Protein AF-A0A3S0F551-F1 (afdb_monomer_lite)

Sequence (92 aa):
MKDPKAQEREDQRLEGKASKDSDKVPTYQELLDDALEQTFPASDPISPSAAMHAEEQAESARQGETDWKLKPGGTAPAGSDAASGSGTNAGR

Radius of gyration: 27.18 Å; chains: 1; bounding box: 60×42×58 Å

Foldseek 3Di:
DDDPVVVVLVVCQDVQVDPDNVSHDDDPVRVVVVVVVVPCPPPPPCPPVCVVVVVPDPDDPPPPDDPDPADVVRDDPPDDPDPPPPDDDDDD

pLDDT: mean 70.02, std 15.59, range [38.34, 89.81]

Secondary structure (DSSP, 8-state):
---HHHHHHHHHHHTT--SSGGGSPPPHHHHHHHHHHHHS-TT----HHHHHTTTS----TTTT-----PPTTPPPPS--------------

Structure (mmCIF, N/CA/C/O backbone):
data_AF-A0A3S0F551-F1
#
_entry.id   AF-A0A3S0F551-F1
#
loop_
_atom_site.group_PDB
_atom_site.id
_atom_site.type_symbol
_atom_site.label_atom_id
_atom_site.label_alt_id
_atom_site.label_comp_id
_atom_site.label_asym_id
_atom_site.label_entity_id
_atom_site.label_seq_id
_atom_site.pdbx_PDB_ins_code
_atom_site.Cartn_x
_atom_site.Cartn_y
_atom_site.Cartn_z
_atom_site.occupancy
_atom_site.B_iso_or_equiv
_atom_site.auth_seq_id
_atom_site.auth_comp_id
_atom_site.auth_asym_id
_atom_site.auth_atom_id
_atom_site.pdbx_PDB_model_num
ATOM 1 N N . MET A 1 1 ? -23.675 11.414 23.374 1.00 72.38 1 MET A N 1
ATOM 2 C CA . MET A 1 1 ? -22.890 10.442 24.168 1.00 72.38 1 MET A CA 1
ATOM 3 C C . MET A 1 1 ? -22.519 9.310 23.228 1.00 72.38 1 MET A C 1
ATOM 5 O O . MET A 1 1 ? -23.393 8.899 22.478 1.00 72.38 1 MET A O 1
ATOM 9 N N . LYS A 1 2 ? -21.248 8.897 23.161 1.00 72.94 2 LYS A N 1
ATOM 10 C CA . LYS A 1 2 ? -20.853 7.736 22.346 1.00 72.94 2 LYS A CA 1
ATOM 11 C C . LYS A 1 2 ? -21.328 6.463 23.041 1.00 72.94 2 LYS A C 1
ATOM 13 O O . LYS A 1 2 ? -21.281 6.394 24.266 1.00 72.94 2 LYS A O 1
ATOM 18 N N . ASP A 1 3 ? -21.794 5.494 22.262 1.00 89.12 3 ASP A N 1
ATOM 19 C CA . ASP A 1 3 ? -22.245 4.218 22.806 1.00 89.12 3 ASP A CA 1
ATOM 20 C C . ASP A 1 3 ? -21.060 3.461 23.425 1.00 89.12 3 ASP A C 1
ATOM 22 O O . ASP A 1 3 ? -20.034 3.296 22.758 1.00 89.12 3 ASP A O 1
ATOM 26 N N . PRO A 1 4 ? -21.183 2.941 24.658 1.00 88.50 4 PRO A N 1
ATOM 27 C CA . PRO A 1 4 ? -20.071 2.284 25.347 1.00 88.50 4 PRO A CA 1
ATOM 28 C C . PRO A 1 4 ? -19.569 1.046 24.588 1.00 88.50 4 PRO A C 1
ATOM 30 O O . PRO A 1 4 ? -18.370 0.829 24.465 1.00 88.50 4 PRO A O 1
ATOM 33 N N . LYS A 1 5 ? -20.477 0.292 23.956 1.00 87.19 5 LYS A N 1
ATOM 34 C CA . LYS A 1 5 ? -20.122 -0.846 23.087 1.00 87.19 5 LYS A CA 1
ATOM 35 C C . LYS A 1 5 ? -19.411 -0.436 21.798 1.00 87.19 5 LYS A C 1
ATOM 37 O O . LYS A 1 5 ? -18.742 -1.251 21.168 1.00 87.19 5 LYS A O 1
ATOM 42 N N . ALA A 1 6 ? -19.618 0.793 21.328 1.00 87.69 6 ALA A N 1
ATOM 43 C CA . ALA A 1 6 ? -18.888 1.298 20.174 1.00 87.69 6 ALA A CA 1
ATOM 44 C C . ALA A 1 6 ? -17.454 1.671 20.565 1.00 87.69 6 ALA A C 1
ATOM 46 O O . ALA A 1 6 ? -16.547 1.382 19.796 1.00 87.69 6 ALA A O 1
ATOM 47 N N . GLN A 1 7 ? -17.255 2.229 21.764 1.00 88.12 7 GLN A N 1
ATOM 48 C CA . GLN A 1 7 ? -15.918 2.514 22.293 1.00 88.12 7 GLN A CA 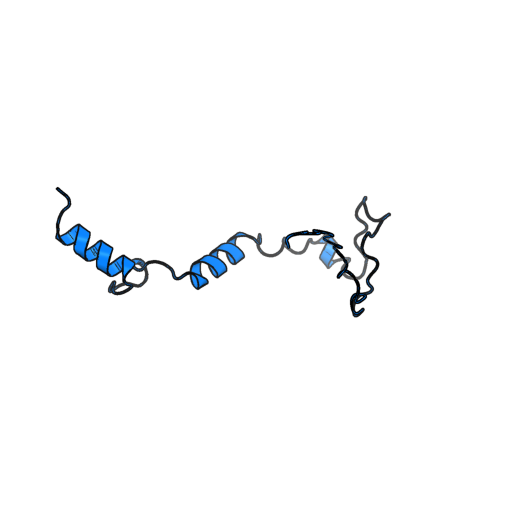1
ATOM 49 C C . GLN A 1 7 ? -15.119 1.231 22.524 1.00 88.12 7 GLN A C 1
ATOM 51 O O . GLN A 1 7 ? -14.016 1.114 22.017 1.00 88.12 7 GLN A O 1
ATOM 56 N N . GLU A 1 8 ? -15.714 0.225 23.164 1.00 88.25 8 GLU A N 1
ATOM 57 C CA . GLU A 1 8 ? -15.019 -1.036 23.445 1.00 88.25 8 GLU A CA 1
ATOM 58 C C . GLU A 1 8 ? -14.547 -1.760 22.169 1.00 88.25 8 GLU A C 1
ATOM 60 O O . GLU A 1 8 ? -13.448 -2.308 22.125 1.00 88.25 8 GLU A O 1
ATOM 65 N N . ARG A 1 9 ? -15.349 -1.729 21.096 1.00 86.62 9 ARG A N 1
ATOM 66 C CA . ARG A 1 9 ? -14.945 -2.286 19.792 1.00 86.62 9 ARG A CA 1
ATOM 67 C C . ARG A 1 9 ? -13.797 -1.508 19.154 1.00 86.62 9 ARG A C 1
ATOM 69 O O . ARG A 1 9 ? -12.935 -2.114 18.527 1.00 86.62 9 ARG A O 1
ATOM 76 N N . GLU A 1 10 ? -13.800 -0.188 19.301 1.00 85.75 10 GLU A N 1
ATOM 77 C CA . GLU A 1 10 ? -12.740 0.674 18.780 1.00 85.75 10 GLU A CA 1
ATOM 78 C C . GLU A 1 10 ? -11.419 0.441 19.520 1.00 85.75 10 GLU A C 1
ATOM 80 O O . GLU A 1 10 ? -10.378 0.290 18.884 1.00 85.75 10 GLU A O 1
ATOM 85 N N . ASP A 1 11 ? -11.469 0.310 20.845 1.00 89.12 11 ASP A N 1
ATOM 86 C CA . ASP A 1 11 ? -10.296 0.004 21.663 1.00 89.12 11 ASP A CA 1
ATOM 87 C C . ASP A 1 11 ? -9.724 -1.374 21.294 1.00 89.12 11 ASP A C 1
ATOM 89 O O . ASP A 1 11 ? -8.526 -1.512 21.057 1.00 89.12 11 ASP A O 1
ATOM 93 N N . GLN A 1 12 ? -10.580 -2.388 21.123 1.00 89.19 12 GLN A N 1
ATOM 94 C CA . GLN A 1 12 ? -10.148 -3.717 20.670 1.00 89.19 12 GLN A CA 1
ATOM 95 C C . GLN A 1 12 ? -9.504 -3.696 19.278 1.00 89.19 12 GLN A C 1
ATOM 97 O O . GLN A 1 12 ? -8.565 -4.456 19.028 1.00 89.19 12 GLN A O 1
ATOM 102 N N . ARG A 1 13 ? -9.987 -2.839 18.374 1.00 88.69 13 ARG A N 1
ATOM 103 C CA . ARG A 1 13 ? -9.399 -2.643 17.046 1.00 88.69 13 ARG A CA 1
ATOM 104 C C . ARG A 1 13 ? -8.015 -2.005 17.141 1.00 88.69 13 ARG A C 1
ATOM 106 O O . ARG A 1 13 ? -7.082 -2.518 16.526 1.00 88.69 13 ARG A O 1
ATOM 113 N N . LEU A 1 14 ? -7.877 -0.933 17.925 1.00 87.62 14 LEU A N 1
ATOM 114 C CA . LEU A 1 14 ? -6.607 -0.232 18.148 1.00 87.62 14 LEU A CA 1
ATOM 115 C C . LEU A 1 14 ? -5.570 -1.117 18.859 1.00 87.62 14 LEU A C 1
ATOM 117 O O . LEU A 1 14 ? -4.391 -1.065 18.527 1.00 87.62 14 LEU A O 1
ATOM 121 N N . GLU A 1 15 ? -6.005 -1.963 19.795 1.00 88.75 15 GLU A N 1
ATOM 122 C CA . GLU A 1 15 ? -5.153 -2.927 20.502 1.00 88.75 15 GLU A CA 1
ATOM 123 C C . GLU A 1 15 ? -4.840 -4.195 19.683 1.00 88.75 15 GLU A C 1
ATOM 125 O O . GLU A 1 15 ? -4.124 -5.075 20.164 1.00 88.75 15 GLU A O 1
ATOM 130 N N . GLY A 1 16 ? -5.397 -4.342 18.474 1.00 83.88 16 GLY A N 1
ATOM 131 C CA . GLY A 1 16 ? -5.209 -5.526 17.624 1.00 83.88 16 GLY A CA 1
ATOM 132 C C . GLY A 1 16 ? -5.898 -6.801 18.137 1.00 83.88 16 GLY A C 1
ATOM 133 O O . GLY A 1 16 ? -5.663 -7.889 17.611 1.00 83.88 16 GLY A O 1
ATOM 134 N N . LYS A 1 17 ? -6.771 -6.685 19.145 1.00 88.12 17 LYS A N 1
ATOM 135 C CA . LYS A 1 17 ? -7.521 -7.795 19.764 1.00 88.12 17 LYS A CA 1
ATOM 136 C C . LYS A 1 17 ? -8.841 -8.108 19.060 1.00 88.12 17 LYS A C 1
ATOM 138 O O . LYS A 1 17 ? -9.588 -8.970 19.523 1.00 88.12 17 LYS A O 1
ATOM 143 N N . ALA A 1 18 ? -9.154 -7.418 17.965 1.00 85.94 18 ALA A N 1
ATOM 144 C CA . ALA A 1 18 ? -10.360 -7.689 17.201 1.00 85.94 18 ALA A CA 1
ATOM 145 C C . ALA A 1 18 ? -10.387 -9.149 16.711 1.00 85.94 18 ALA A C 1
ATOM 147 O O . ALA A 1 18 ? -9.383 -9.706 16.268 1.00 85.94 18 ALA A O 1
ATOM 148 N N . SER A 1 19 ? -11.563 -9.776 16.793 1.00 85.12 19 SER A N 1
ATOM 149 C CA . SER A 1 19 ? -11.742 -11.196 16.459 1.00 85.12 19 SER A CA 1
ATOM 150 C C . SER A 1 19 ? -11.575 -11.504 14.968 1.00 85.12 19 SER A C 1
ATOM 152 O O . SER A 1 19 ? -11.410 -12.669 14.615 1.00 85.12 19 SER A O 1
ATOM 154 N N . LYS A 1 20 ? -11.680 -10.496 14.099 1.00 87.31 20 LYS A N 1
ATOM 155 C CA . LYS A 1 20 ? -11.532 -10.621 12.648 1.00 87.31 20 LYS A CA 1
ATOM 156 C C . LYS A 1 20 ? -10.359 -9.770 12.203 1.00 87.31 20 LYS A C 1
ATOM 158 O O . LYS A 1 20 ? -10.221 -8.644 12.672 1.00 87.31 20 LYS A O 1
ATOM 163 N N . ASP A 1 21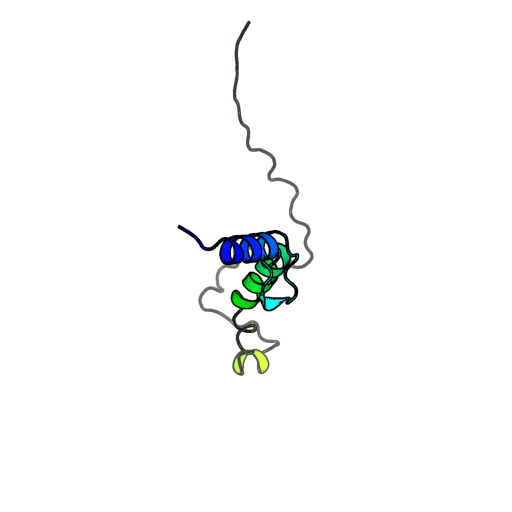 ? -9.566 -10.277 11.269 1.00 81.62 21 ASP A N 1
ATOM 164 C CA . ASP A 1 21 ? -8.393 -9.554 10.771 1.00 81.62 21 ASP A CA 1
ATOM 165 C C . ASP A 1 21 ? -8.774 -8.262 10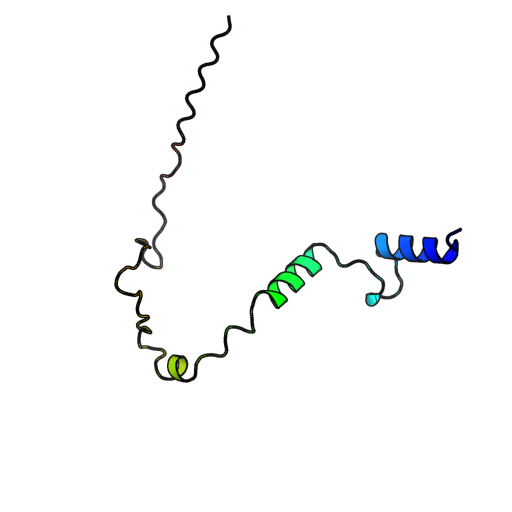.034 1.00 81.62 21 ASP A C 1
ATOM 167 O O . ASP A 1 21 ? -8.103 -7.251 10.201 1.00 81.62 21 ASP A O 1
ATOM 171 N N . SER A 1 22 ? -9.923 -8.239 9.343 1.00 82.44 22 SER A N 1
ATOM 172 C CA . SER A 1 22 ? -10.477 -7.032 8.700 1.00 82.44 22 SER A CA 1
ATOM 173 C C . SER A 1 22 ? -10.786 -5.888 9.667 1.00 82.44 22 SER A C 1
ATOM 175 O O . SER A 1 22 ? -10.908 -4.740 9.250 1.00 82.44 22 SER A O 1
ATOM 177 N N . ASP A 1 23 ? -10.973 -6.213 10.946 1.00 85.81 23 ASP A N 1
ATOM 178 C CA . ASP A 1 23 ? -11.382 -5.271 11.981 1.00 85.81 23 ASP A CA 1
ATOM 179 C C . ASP A 1 23 ? -10.181 -4.815 12.823 1.00 85.81 23 ASP A C 1
ATOM 181 O O . ASP A 1 23 ? -10.376 -4.124 13.819 1.00 85.81 23 ASP A O 1
ATOM 185 N N . LYS A 1 24 ? -8.952 -5.214 12.468 1.00 87.50 24 LYS A N 1
ATOM 186 C CA . LYS A 1 24 ? -7.708 -4.791 13.127 1.00 87.50 24 LYS A CA 1
ATOM 187 C C . LYS A 1 24 ? -7.124 -3.564 12.432 1.00 87.50 24 LYS A C 1
ATOM 189 O O . LYS A 1 24 ? -7.393 -3.299 11.264 1.00 87.50 24 LYS A O 1
ATOM 194 N N . VAL A 1 25 ? -6.326 -2.790 13.164 1.00 89.19 25 VAL A N 1
ATOM 195 C CA . VAL A 1 25 ? -5.503 -1.740 12.549 1.00 89.19 25 VAL A CA 1
ATOM 196 C C . VAL A 1 25 ? -4.314 -2.398 11.847 1.00 89.19 25 VAL A C 1
ATOM 198 O O . VAL A 1 25 ? -3.633 -3.193 12.500 1.00 89.19 25 VAL A O 1
ATOM 201 N N . PRO A 1 26 ? -4.040 -2.060 10.573 1.00 87.50 26 PRO A N 1
ATOM 202 C CA . PRO A 1 26 ? -2.844 -2.521 9.887 1.00 87.50 26 PRO A CA 1
ATOM 203 C C . PRO A 1 26 ? -1.580 -2.120 10.639 1.00 87.50 26 PRO A C 1
ATOM 205 O O . PRO A 1 26 ? -1.462 -1.015 11.181 1.00 87.50 26 PRO A O 1
ATOM 208 N N . THR A 1 27 ? -0.620 -3.027 10.670 1.00 89.31 27 THR A N 1
ATOM 209 C CA . THR A 1 27 ? 0.701 -2.766 11.222 1.00 89.31 27 THR A CA 1
ATOM 210 C C . THR A 1 27 ? 1.461 -1.776 10.346 1.00 89.31 27 THR A C 1
ATOM 212 O O . THR A 1 27 ? 1.169 -1.583 9.168 1.00 89.31 27 THR A O 1
ATOM 215 N N . TYR A 1 28 ? 2.493 -1.157 10.920 1.00 88.62 28 TYR A N 1
ATOM 216 C CA . TYR A 1 28 ? 3.380 -0.283 10.158 1.00 88.62 28 TYR A CA 1
ATOM 217 C C . TYR A 1 28 ? 3.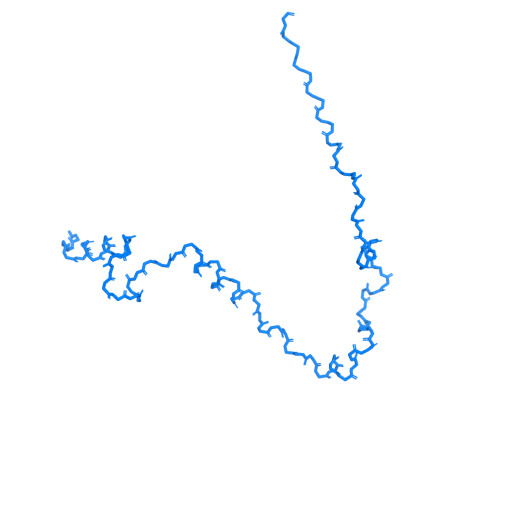976 -0.994 8.933 1.00 88.62 28 TYR A C 1
ATOM 219 O O . TYR A 1 28 ? 4.022 -0.401 7.862 1.00 88.62 28 TYR A O 1
ATOM 227 N N . GLN A 1 29 ? 4.372 -2.264 9.075 1.00 89.38 29 GLN A N 1
ATOM 228 C CA . GLN A 1 29 ? 4.950 -3.041 7.978 1.00 89.38 29 GLN A CA 1
ATOM 229 C C . GLN A 1 29 ? 3.943 -3.278 6.846 1.00 89.38 29 GLN A C 1
ATOM 231 O O . GLN A 1 29 ? 4.273 -3.014 5.699 1.00 89.38 29 GLN A O 1
ATOM 236 N N . GLU A 1 30 ? 2.711 -3.684 7.166 1.00 89.12 30 GLU A N 1
ATOM 237 C CA . GLU A 1 30 ? 1.646 -3.867 6.166 1.00 89.12 30 GLU A CA 1
ATOM 238 C C . GLU A 1 30 ? 1.364 -2.565 5.403 1.00 89.12 30 GLU A C 1
ATOM 240 O O . GLU A 1 30 ? 1.217 -2.582 4.189 1.00 89.12 30 GLU A O 1
ATOM 245 N N . LEU A 1 31 ? 1.385 -1.414 6.087 1.00 89.81 31 LEU A N 1
ATOM 246 C CA . LEU A 1 31 ? 1.215 -0.114 5.430 1.00 89.81 31 LEU A CA 1
ATOM 247 C C . LEU A 1 31 ? 2.368 0.239 4.482 1.00 89.81 31 LEU A C 1
ATOM 249 O O . LEU A 1 31 ? 2.132 0.884 3.460 1.00 89.81 31 LEU A O 1
ATOM 253 N N . LEU A 1 32 ? 3.610 -0.125 4.822 1.00 87.94 32 LEU A N 1
ATOM 254 C CA . LEU A 1 32 ? 4.743 0.050 3.909 1.00 87.94 32 LEU A CA 1
ATOM 255 C C . LEU A 1 32 ? 4.602 -0.844 2.685 1.00 87.94 32 LEU A C 1
ATOM 257 O O . LEU A 1 32 ? 4.804 -0.365 1.573 1.00 87.94 32 LEU A O 1
ATOM 261 N N . ASP A 1 33 ? 4.273 -2.113 2.899 1.00 88.00 33 ASP A N 1
ATOM 262 C CA . ASP A 1 33 ? 4.144 -3.090 1.824 1.00 88.00 33 ASP A CA 1
ATOM 263 C C . ASP A 1 33 ? 3.011 -2.674 0.866 1.00 88.00 33 ASP A C 1
ATOM 265 O O . ASP A 1 33 ? 3.249 -2.548 -0.334 1.00 88.00 33 ASP A O 1
ATOM 269 N N . ASP A 1 34 ? 1.841 -2.290 1.391 1.00 85.12 34 ASP A N 1
ATOM 270 C CA . ASP A 1 34 ? 0.715 -1.756 0.609 1.00 85.12 34 ASP A CA 1
ATOM 271 C C . ASP A 1 34 ? 1.097 -0.492 -0.179 1.00 85.12 34 ASP A C 1
ATOM 273 O O . ASP A 1 34 ? 0.725 -0.320 -1.344 1.00 85.12 34 ASP A O 1
ATOM 277 N N . ALA A 1 35 ? 1.839 0.426 0.450 1.00 84.44 35 ALA A N 1
ATOM 278 C CA . ALA A 1 35 ? 2.283 1.649 -0.209 1.00 84.44 35 ALA A CA 1
ATOM 279 C C . ALA A 1 35 ? 3.235 1.342 -1.369 1.00 84.44 35 ALA A C 1
ATOM 281 O O . ALA A 1 35 ? 3.123 1.977 -2.420 1.00 84.44 35 ALA A O 1
ATOM 282 N N . LEU A 1 36 ? 4.137 0.370 -1.199 1.00 82.19 36 LEU A N 1
ATOM 283 C CA . LEU A 1 36 ? 5.041 -0.102 -2.247 1.00 82.19 36 LEU A CA 1
ATOM 284 C C . LEU A 1 36 ? 4.264 -0.760 -3.390 1.00 82.19 36 LEU A C 1
ATOM 286 O O . LEU A 1 36 ? 4.495 -0.417 -4.546 1.00 82.19 36 LEU A O 1
ATOM 290 N N . GLU A 1 37 ? 3.297 -1.629 -3.096 1.00 78.50 37 GLU A N 1
ATOM 291 C CA . GLU A 1 37 ? 2.443 -2.251 -4.116 1.00 78.50 37 GLU A CA 1
ATOM 292 C C . GLU A 1 37 ? 1.683 -1.214 -4.958 1.00 78.50 37 GLU A C 1
ATOM 294 O O . GLU A 1 37 ? 1.552 -1.366 -6.173 1.00 78.50 37 GLU A O 1
ATOM 299 N N . GLN A 1 38 ? 1.231 -0.121 -4.340 1.00 76.62 38 GLN A N 1
ATOM 300 C CA . GLN A 1 38 ? 0.529 0.966 -5.029 1.00 76.62 38 GLN A CA 1
ATOM 301 C C . GLN A 1 38 ? 1.456 1.938 -5.778 1.00 76.62 38 GLN A C 1
ATOM 303 O O . GLN A 1 38 ? 0.980 2.676 -6.644 1.00 76.62 38 GLN A O 1
ATOM 308 N N . THR A 1 39 ? 2.758 1.979 -5.465 1.00 76.31 39 THR A N 1
ATOM 309 C CA . THR A 1 39 ? 3.720 2.906 -6.102 1.00 76.31 39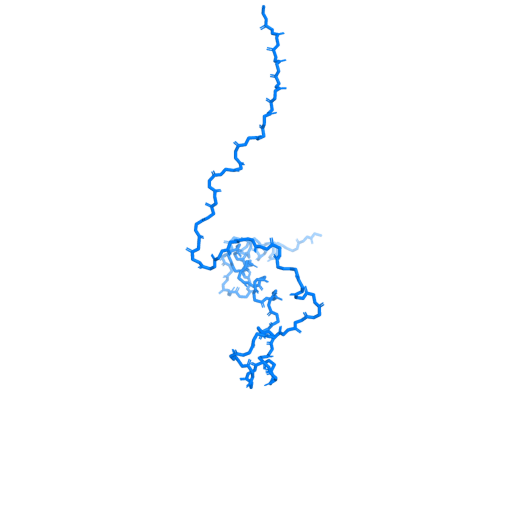 THR A CA 1
ATOM 310 C C . THR A 1 39 ? 4.422 2.342 -7.328 1.00 76.31 39 THR A C 1
ATOM 312 O O . THR A 1 39 ? 5.160 3.075 -7.990 1.00 76.31 39 THR A O 1
ATOM 315 N N . PHE A 1 40 ? 4.137 1.099 -7.705 1.00 66.62 40 PHE A N 1
ATOM 316 C CA . PHE A 1 40 ? 4.593 0.547 -8.971 1.00 66.62 40 PHE A CA 1
ATOM 317 C C . PHE A 1 40 ? 3.380 0.183 -9.826 1.00 66.62 40 PHE A C 1
ATOM 319 O O . PHE A 1 40 ? 2.741 -0.835 -9.556 1.00 66.62 40 PHE A O 1
ATOM 326 N N . PRO A 1 41 ? 3.041 0.965 -10.876 1.00 69.25 41 PRO A N 1
ATOM 327 C CA . PRO A 1 41 ? 2.196 0.416 -11.930 1.00 69.25 41 PRO A CA 1
ATOM 328 C C . PRO A 1 41 ? 2.896 -0.860 -12.373 1.00 69.25 41 PRO A C 1
ATOM 330 O O . PRO A 1 41 ? 4.069 -0.758 -12.724 1.00 69.25 41 PRO A O 1
ATOM 333 N N . ALA A 1 42 ? 2.235 -2.018 -12.219 1.00 61.97 42 ALA A N 1
ATOM 334 C CA . ALA A 1 42 ? 2.793 -3.352 -12.445 1.00 61.97 42 ALA A CA 1
ATOM 335 C C . ALA A 1 42 ? 3.859 -3.280 -13.535 1.00 61.97 42 ALA A C 1
ATOM 337 O O . ALA A 1 42 ? 3.473 -3.160 -14.694 1.00 61.97 42 ALA A O 1
ATOM 338 N N . SER A 1 43 ? 5.130 -3.191 -13.100 1.00 59.31 43 SER A N 1
ATOM 339 C CA . SER A 1 43 ? 6.318 -2.814 -13.881 1.00 59.31 43 SER A CA 1
ATOM 340 C C . SER A 1 43 ? 5.965 -2.515 -15.336 1.00 59.31 43 SER A C 1
ATOM 342 O O . SER A 1 43 ? 5.821 -3.508 -16.049 1.00 59.31 43 SER A O 1
ATOM 344 N N . ASP A 1 44 ? 5.712 -1.242 -15.707 1.00 70.00 44 ASP A N 1
ATOM 345 C CA . ASP A 1 44 ? 5.170 -0.811 -17.019 1.00 70.00 44 ASP A CA 1
ATOM 346 C C . ASP A 1 44 ? 5.223 -1.943 -18.048 1.00 70.00 44 ASP A C 1
ATOM 348 O O . ASP A 1 44 ? 6.344 -2.372 -18.358 1.00 70.00 44 ASP A O 1
ATOM 352 N N . PRO A 1 45 ? 4.072 -2.478 -18.520 1.00 66.31 45 PRO A N 1
ATOM 353 C CA . PRO A 1 45 ? 4.041 -3.731 -19.271 1.00 66.31 45 PRO A CA 1
ATOM 354 C C . PRO A 1 45 ? 5.170 -3.722 -20.288 1.00 66.31 45 PRO A C 1
ATOM 356 O O . PRO A 1 45 ? 5.267 -2.735 -21.024 1.00 66.31 45 PRO A O 1
ATOM 359 N N . ILE A 1 46 ? 6.035 -4.755 -20.282 1.00 63.91 46 ILE A N 1
ATOM 360 C CA . ILE A 1 46 ? 7.229 -4.783 -21.140 1.00 63.91 46 ILE A CA 1
ATOM 361 C C . ILE A 1 46 ? 6.789 -4.325 -22.522 1.00 63.91 46 ILE A C 1
ATOM 363 O O . ILE A 1 46 ? 5.956 -4.977 -23.157 1.00 63.91 46 ILE A O 1
ATOM 367 N N . SER A 1 47 ? 7.285 -3.159 -22.942 1.00 63.78 47 SER A N 1
ATOM 368 C CA . SER A 1 47 ? 6.864 -2.584 -24.210 1.00 63.78 47 SER A CA 1
ATOM 369 C C . SER A 1 47 ? 7.130 -3.633 -25.292 1.00 63.78 47 SER A C 1
ATOM 371 O O . SER A 1 47 ? 8.240 -4.172 -25.321 1.00 63.78 47 SER A O 1
ATOM 373 N N . PRO A 1 48 ? 6.168 -3.962 -26.175 1.00 64.75 48 PRO A N 1
ATOM 374 C CA . PRO A 1 48 ? 6.405 -4.918 -27.255 1.00 64.75 48 PRO A CA 1
ATOM 375 C C . PRO A 1 48 ? 7.667 -4.566 -28.051 1.00 64.75 48 PRO A C 1
ATOM 377 O O . PRO A 1 48 ? 8.447 -5.445 -28.406 1.00 64.75 48 PRO A O 1
ATOM 380 N N . SER A 1 49 ? 7.923 -3.266 -28.224 1.00 63.97 49 SER A N 1
ATOM 381 C CA . SER A 1 49 ? 9.151 -2.753 -28.826 1.00 63.97 49 SER A CA 1
ATOM 382 C C . SER A 1 49 ? 10.392 -3.033 -27.971 1.00 63.97 49 SER A C 1
ATOM 384 O O . SER A 1 49 ? 11.409 -3.445 -28.508 1.00 63.97 49 SER A O 1
ATOM 386 N N . ALA A 1 50 ? 10.325 -2.877 -26.646 1.00 63.19 50 ALA A N 1
ATOM 387 C CA . ALA A 1 50 ? 11.450 -3.186 -25.756 1.00 63.19 50 ALA A CA 1
ATOM 388 C C . ALA A 1 50 ? 11.766 -4.693 -25.695 1.00 63.19 50 ALA A C 1
ATOM 390 O O . ALA A 1 50 ? 12.927 -5.063 -25.582 1.00 63.19 50 ALA A O 1
ATOM 391 N N . ALA A 1 51 ? 10.759 -5.568 -25.803 1.00 64.25 51 ALA A N 1
ATOM 392 C CA . ALA A 1 51 ? 10.967 -7.018 -25.828 1.00 64.25 51 ALA A CA 1
ATOM 393 C C . ALA A 1 51 ? 11.618 -7.495 -27.136 1.00 64.25 51 ALA A C 1
ATOM 395 O O . ALA A 1 51 ? 12.479 -8.371 -27.115 1.00 64.25 51 ALA A O 1
ATOM 396 N N . MET A 1 52 ? 11.212 -6.920 -28.274 1.00 73.38 52 MET A N 1
ATOM 397 C CA . MET A 1 52 ? 11.787 -7.241 -29.587 1.00 73.38 52 MET A CA 1
ATOM 398 C C . MET A 1 52 ? 13.216 -6.713 -29.757 1.00 73.38 52 MET A C 1
ATOM 400 O O . MET A 1 52 ? 13.985 -7.284 -30.522 1.00 73.38 52 MET A O 1
ATOM 404 N N . HIS A 1 53 ? 13.565 -5.656 -29.027 1.00 64.19 53 HIS A N 1
ATOM 405 C CA . HIS A 1 53 ? 14.862 -4.985 -29.065 1.00 64.19 53 HIS A CA 1
ATOM 406 C C . HIS A 1 53 ? 15.576 -5.077 -27.706 1.00 64.19 53 HIS A C 1
ATOM 408 O O . HIS A 1 53 ? 16.224 -4.132 -27.274 1.00 64.19 53 HIS A O 1
ATOM 414 N N . ALA A 1 54 ? 15.449 -6.209 -27.002 1.00 63.31 54 ALA A N 1
ATOM 415 C CA . ALA A 1 54 ? 15.979 -6.373 -25.640 1.00 63.31 54 ALA A CA 1
ATOM 416 C C . ALA A 1 54 ? 17.513 -6.227 -25.547 1.00 63.31 54 ALA A C 1
ATOM 418 O O . ALA A 1 54 ? 18.057 -5.940 -24.482 1.00 63.31 54 ALA A O 1
ATOM 419 N N . GLU A 1 55 ? 18.205 -6.435 -26.664 1.00 65.69 55 GLU A N 1
ATOM 420 C CA . GLU A 1 55 ? 19.658 -6.321 -26.816 1.00 65.69 55 GLU A CA 1
ATOM 421 C C . GLU A 1 55 ? 20.118 -4.980 -27.411 1.00 65.69 55 GLU A C 1
ATOM 423 O O . GLU A 1 55 ? 21.314 -4.688 -27.439 1.00 65.69 55 GLU A O 1
ATOM 428 N N . GLU A 1 56 ? 19.177 -4.128 -27.819 1.00 63.03 56 GLU A N 1
ATOM 429 C CA . GLU A 1 56 ? 19.435 -2.781 -28.316 1.00 63.03 56 GLU A CA 1
ATOM 430 C C . GLU A 1 56 ? 19.177 -1.775 -27.187 1.00 63.03 56 GLU A C 1
ATOM 432 O O . GLU A 1 56 ? 18.127 -1.774 -26.542 1.00 63.03 56 GLU A O 1
ATOM 437 N N . GLN A 1 57 ? 20.153 -0.912 -26.900 1.00 60.28 57 GLN A N 1
ATOM 438 C CA . GLN A 1 57 ? 19.951 0.140 -25.908 1.00 60.28 57 GLN A CA 1
ATOM 439 C C . GLN A 1 57 ? 18.901 1.104 -26.457 1.00 60.28 57 GLN A C 1
ATOM 441 O O . GLN A 1 57 ? 19.118 1.728 -27.489 1.00 60.28 57 GLN A O 1
ATOM 446 N N . ALA A 1 58 ? 17.745 1.197 -25.798 1.00 58.03 58 ALA A N 1
ATOM 447 C CA . ALA A 1 58 ? 16.652 2.036 -26.268 1.00 58.03 58 ALA A CA 1
ATOM 448 C C . ALA A 1 58 ? 17.085 3.501 -26.244 1.00 58.03 58 ALA A C 1
ATOM 450 O O . ALA A 1 58 ? 17.084 4.094 -25.170 1.00 58.03 58 ALA A O 1
ATOM 451 N N . GLU A 1 59 ? 17.449 4.075 -27.393 1.00 58.59 59 GLU A N 1
ATOM 452 C CA . GLU A 1 59 ? 17.983 5.431 -27.480 1.00 58.59 59 GLU A CA 1
ATOM 453 C C . GLU A 1 59 ? 16.920 6.507 -27.212 1.00 58.59 59 GLU A C 1
ATOM 455 O O . GLU A 1 59 ? 16.218 6.969 -28.106 1.00 58.59 59 GLU A O 1
ATOM 460 N N . SER A 1 60 ? 16.743 6.913 -25.950 1.00 55.62 60 SER A N 1
ATOM 461 C CA . SER A 1 60 ? 15.860 8.033 -25.610 1.00 55.62 60 SER A CA 1
ATOM 462 C C . SER A 1 60 ? 16.504 9.355 -26.037 1.00 55.62 60 SER A C 1
ATOM 464 O O . SER A 1 60 ? 17.709 9.532 -25.883 1.00 55.62 60 SER A O 1
ATOM 466 N N . ALA A 1 61 ? 15.712 10.333 -26.483 1.00 58.47 61 ALA A N 1
ATOM 467 C CA . ALA A 1 61 ? 16.189 11.629 -26.993 1.00 58.47 61 ALA A CA 1
ATOM 468 C C . ALA A 1 61 ? 17.085 12.453 -26.030 1.00 58.47 61 ALA A C 1
ATOM 470 O O . ALA A 1 61 ? 17.654 13.463 -26.436 1.00 58.47 61 ALA A O 1
ATOM 471 N N . ARG A 1 62 ? 17.224 12.043 -24.760 1.00 58.97 62 ARG A N 1
ATOM 472 C CA . ARG A 1 62 ? 18.153 12.616 -23.766 1.00 58.97 62 ARG A CA 1
ATOM 473 C C . ARG A 1 62 ? 19.489 11.865 -23.633 1.00 58.97 62 ARG A C 1
ATOM 475 O O . ARG A 1 62 ? 20.293 12.223 -22.783 1.00 58.97 62 ARG A O 1
ATOM 482 N N . GLN A 1 63 ? 19.763 10.851 -24.451 1.00 55.47 63 GLN A N 1
ATOM 483 C CA . GLN A 1 63 ? 20.941 9.976 -24.320 1.00 55.47 63 GLN A CA 1
ATOM 484 C C . GLN A 1 63 ? 22.271 10.537 -24.818 1.00 55.47 63 GLN A C 1
ATOM 486 O O . GLN A 1 63 ? 23.251 9.806 -24.923 1.00 55.47 63 GLN A O 1
ATOM 491 N N . GLY A 1 64 ? 22.353 11.841 -25.065 1.00 56.72 64 GLY A N 1
ATOM 492 C CA . GLY A 1 64 ? 23.651 12.482 -25.262 1.00 56.72 64 GLY A CA 1
ATOM 493 C C . GLY A 1 64 ? 24.476 12.568 -23.975 1.00 56.72 64 GLY A C 1
ATOM 494 O O . GLY A 1 64 ? 25.700 12.641 -24.048 1.00 56.72 64 GLY A O 1
ATOM 495 N N . GLU A 1 65 ? 23.836 12.550 -22.801 1.00 62.84 65 GLU A N 1
ATOM 496 C CA . GLU A 1 65 ? 24.513 12.901 -21.554 1.00 62.84 65 GLU A CA 1
ATOM 497 C C . GLU A 1 65 ? 24.082 11.981 -20.412 1.00 62.84 65 GLU A C 1
ATOM 499 O O . GLU A 1 65 ? 23.029 12.115 -19.795 1.00 62.84 65 GLU A O 1
ATOM 504 N N . THR A 1 66 ? 24.910 10.968 -20.176 1.00 65.31 66 THR A N 1
ATOM 505 C CA . THR A 1 66 ? 24.787 10.100 -19.011 1.00 65.31 66 THR A CA 1
ATOM 506 C C . THR A 1 66 ? 25.517 10.766 -17.843 1.00 65.31 66 THR A C 1
ATOM 508 O O . THR A 1 66 ? 26.750 10.803 -17.813 1.00 65.31 66 THR A O 1
ATOM 511 N N . ASP A 1 67 ? 24.758 11.305 -16.886 1.00 65.94 67 ASP A N 1
ATOM 512 C CA . ASP A 1 67 ? 25.291 12.060 -15.738 1.00 65.94 67 ASP A CA 1
ATOM 513 C C . ASP A 1 67 ? 26.033 11.186 -14.715 1.00 65.94 67 ASP A C 1
ATOM 515 O O . ASP A 1 67 ? 26.848 11.673 -13.926 1.00 65.94 67 ASP A O 1
ATOM 519 N N . TRP A 1 68 ? 25.794 9.874 -14.721 1.00 71.88 68 TRP A N 1
ATOM 520 C CA . T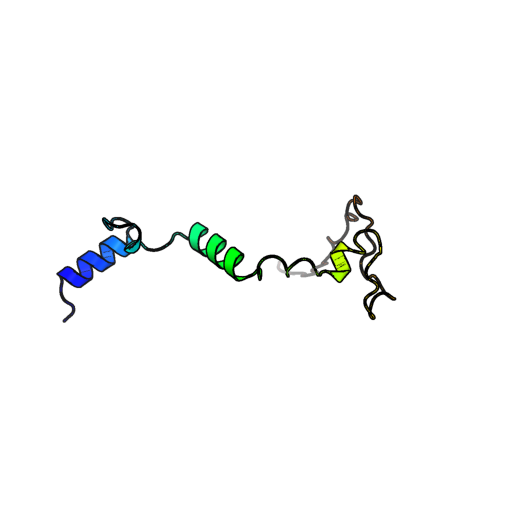RP A 1 68 ? 26.485 8.954 -13.830 1.00 71.88 68 TRP A CA 1
ATOM 521 C C . TRP A 1 68 ? 27.850 8.550 -14.409 1.00 71.88 68 TRP A C 1
ATOM 523 O O . TRP A 1 68 ? 27.971 8.064 -15.529 1.00 71.88 68 TRP A O 1
ATOM 533 N N . LYS A 1 69 ? 28.919 8.746 -13.625 1.00 71.06 69 LYS A N 1
ATOM 534 C CA . LYS A 1 69 ? 30.299 8.358 -13.993 1.00 71.06 69 LYS A CA 1
ATOM 535 C C . LYS A 1 69 ? 30.681 6.947 -13.531 1.00 71.06 69 LYS A C 1
ATOM 537 O O . LYS A 1 69 ? 31.786 6.485 -13.815 1.00 71.06 69 LYS A O 1
ATOM 542 N N . LEU A 1 70 ? 29.805 6.275 -12.783 1.00 61.94 70 LEU A N 1
ATOM 543 C CA . LEU A 1 70 ? 30.115 5.006 -12.134 1.00 61.94 70 LEU A CA 1
ATOM 544 C C . LEU A 1 70 ? 29.741 3.830 -13.038 1.00 61.94 70 LEU A C 1
ATOM 546 O O . LEU A 1 70 ? 28.576 3.632 -13.359 1.00 61.94 70 LEU A O 1
ATOM 550 N N . LYS A 1 71 ? 30.732 3.033 -13.441 1.00 67.31 71 LYS A N 1
ATOM 551 C CA . LYS A 1 71 ? 30.483 1.815 -14.223 1.00 67.31 71 LYS A CA 1
ATOM 552 C C . LYS A 1 71 ? 29.709 0.787 -13.379 1.00 67.31 71 LYS A C 1
ATOM 554 O O . LYS A 1 71 ? 29.993 0.685 -12.183 1.00 67.31 71 LYS A O 1
ATOM 559 N N . PRO A 1 72 ? 28.796 -0.008 -13.968 1.00 61.41 72 PRO A N 1
ATOM 560 C CA . PRO A 1 72 ? 28.159 -1.125 -13.271 1.00 61.41 72 PRO A CA 1
ATOM 561 C C . PRO A 1 72 ? 29.217 -2.054 -12.652 1.00 61.41 72 PRO A C 1
ATOM 563 O O . PRO A 1 72 ? 30.148 -2.473 -13.338 1.00 61.41 72 PRO A O 1
ATOM 566 N N . GLY A 1 73 ? 29.109 -2.323 -11.348 1.00 69.25 73 GLY A N 1
ATOM 567 C CA . GLY A 1 73 ? 30.112 -3.071 -10.571 1.00 69.25 73 GLY A CA 1
ATOM 568 C C . GLY A 1 73 ? 31.261 -2.230 -9.989 1.00 69.25 73 GLY A C 1
ATOM 569 O O . GLY A 1 73 ? 32.140 -2.774 -9.326 1.00 69.25 73 GLY A O 1
ATOM 570 N N . GLY A 1 74 ? 31.271 -0.913 -10.211 1.00 67.25 74 GLY A N 1
ATOM 571 C CA . GLY A 1 74 ? 32.233 0.005 -9.605 1.00 67.25 74 GLY A CA 1
ATOM 572 C C . GLY A 1 74 ? 31.870 0.362 -8.163 1.00 67.25 74 GLY A C 1
ATOM 573 O O . GLY A 1 74 ? 30.715 0.642 -7.853 1.00 67.25 74 GLY A O 1
ATOM 574 N N . THR A 1 75 ? 32.860 0.396 -7.274 1.00 63.00 75 THR A N 1
ATOM 575 C CA . THR A 1 75 ? 32.702 0.949 -5.922 1.00 63.00 75 THR A CA 1
ATOM 576 C C . THR A 1 75 ? 32.720 2.477 -5.996 1.00 63.00 75 THR A C 1
ATOM 578 O O . THR A 1 75 ? 33.592 3.039 -6.664 1.00 63.00 75 THR A O 1
ATOM 581 N N . ALA A 1 76 ? 31.796 3.159 -5.315 1.00 67.56 76 ALA A N 1
ATOM 582 C CA . ALA A 1 76 ? 31.799 4.622 -5.235 1.00 67.56 76 ALA A CA 1
ATOM 583 C C . ALA A 1 76 ? 33.137 5.149 -4.666 1.00 67.56 76 ALA A C 1
ATOM 585 O O . ALA A 1 76 ? 33.728 4.489 -3.804 1.00 67.56 76 ALA A O 1
ATOM 586 N N . PRO A 1 77 ? 33.639 6.316 -5.116 1.00 62.81 77 PRO A N 1
ATOM 587 C CA . PRO A 1 77 ? 34.824 6.911 -4.514 1.00 62.81 77 PRO A CA 1
ATOM 588 C C . PRO A 1 77 ? 34.504 7.328 -3.072 1.00 62.81 77 PRO A C 1
ATOM 590 O O . PRO A 1 77 ? 33.581 8.102 -2.828 1.00 62.81 77 PRO A O 1
ATOM 593 N N . ALA A 1 78 ? 35.270 6.811 -2.112 1.00 58.09 78 ALA A N 1
ATOM 594 C CA . ALA A 1 78 ? 35.214 7.254 -0.725 1.00 58.09 78 ALA A CA 1
ATOM 595 C C . ALA A 1 78 ? 35.673 8.718 -0.654 1.00 58.09 78 ALA A C 1
ATOM 597 O O . ALA A 1 78 ? 36.863 9.002 -0.785 1.00 58.09 78 ALA A O 1
ATOM 598 N N . GLY A 1 79 ? 34.736 9.656 -0.510 1.00 56.28 79 GLY A N 1
ATOM 599 C CA . GLY A 1 79 ? 35.093 11.070 -0.445 1.00 56.28 79 GLY A CA 1
ATOM 600 C C . GLY A 1 79 ? 33.939 12.044 -0.632 1.00 56.28 79 GLY A C 1
ATOM 601 O O . GLY A 1 79 ? 33.985 12.871 -1.536 1.00 56.28 79 GLY A O 1
ATOM 602 N N . SER A 1 80 ? 32.935 11.999 0.241 1.00 50.34 80 SER A N 1
ATOM 603 C CA . SER A 1 80 ? 32.092 13.174 0.499 1.00 50.34 80 SER A CA 1
ATOM 604 C C . SER A 1 80 ? 31.875 13.385 1.998 1.00 50.34 80 SER A C 1
ATOM 606 O O . SER A 1 80 ? 30.778 13.713 2.431 1.00 50.34 80 SER A O 1
ATOM 608 N N . ASP A 1 81 ? 32.942 13.217 2.781 1.00 51.06 81 ASP A N 1
ATOM 609 C CA . ASP A 1 81 ? 33.049 13.754 4.136 1.00 51.06 81 ASP A CA 1
ATOM 610 C C . ASP A 1 81 ? 33.987 14.965 4.095 1.00 51.06 81 ASP A C 1
ATOM 612 O O . ASP A 1 81 ? 35.199 14.823 4.233 1.00 51.06 81 ASP A O 1
ATOM 616 N N . ALA A 1 82 ? 33.440 16.159 3.851 1.00 44.94 82 ALA A N 1
ATOM 617 C CA . ALA A 1 82 ? 34.102 17.431 4.167 1.00 44.94 82 ALA A CA 1
ATOM 618 C C . ALA A 1 82 ? 33.117 18.616 4.126 1.00 44.94 82 ALA A C 1
ATOM 620 O O . ALA A 1 82 ? 33.393 19.654 3.525 1.00 44.94 82 ALA A O 1
ATOM 621 N N . ALA A 1 83 ? 31.964 18.503 4.792 1.00 38.34 83 ALA A N 1
ATOM 622 C CA . ALA A 1 83 ? 31.245 19.696 5.235 1.00 38.34 83 ALA A CA 1
ATOM 623 C C . ALA A 1 83 ? 32.011 20.283 6.433 1.00 38.34 83 ALA A C 1
ATOM 625 O O . ALA A 1 83 ? 31.771 19.939 7.589 1.00 38.34 83 ALA A O 1
ATOM 626 N N . SER A 1 84 ? 33.002 21.127 6.136 1.00 40.69 84 SER A N 1
ATOM 627 C CA . SER A 1 84 ? 33.742 21.920 7.117 1.00 40.69 84 SER A CA 1
ATOM 628 C C . SER A 1 84 ? 32.801 22.948 7.758 1.00 40.69 84 SER A C 1
ATOM 630 O O . SER A 1 84 ? 32.645 24.069 7.283 1.00 40.69 84 SER A O 1
ATOM 632 N N . GLY A 1 85 ? 32.126 22.546 8.834 1.00 40.53 85 GLY A N 1
ATOM 633 C CA . GLY A 1 85 ? 31.448 23.451 9.755 1.00 40.53 85 GLY A CA 1
ATOM 634 C C . GLY A 1 85 ? 32.467 24.090 10.695 1.00 40.53 85 GLY A C 1
ATOM 635 O O . GLY A 1 85 ? 32.696 23.593 11.794 1.00 40.53 85 GLY A O 1
ATOM 636 N N . SER A 1 86 ? 33.096 25.185 10.266 1.00 38.56 86 SER A N 1
ATOM 637 C CA . SER A 1 86 ? 33.883 26.052 11.151 1.00 38.56 86 SER A CA 1
ATOM 638 C C . SER A 1 86 ? 32.932 26.863 12.038 1.00 38.56 86 SER A C 1
ATOM 640 O O . SER A 1 86 ? 32.433 27.914 11.644 1.00 38.56 86 SER A O 1
ATOM 642 N N . GLY A 1 87 ? 32.634 26.341 13.228 1.00 40.88 87 GLY A N 1
ATOM 643 C CA . GLY A 1 87 ? 31.956 27.057 14.307 1.00 40.88 87 GLY A CA 1
ATOM 644 C C . GLY A 1 87 ? 32.922 27.281 15.465 1.00 40.88 87 GLY A C 1
ATOM 645 O O . GLY A 1 87 ? 33.005 26.459 16.372 1.00 40.88 87 GLY A O 1
ATOM 646 N N . THR A 1 88 ? 33.679 28.378 15.449 1.00 44.94 88 THR A N 1
ATOM 647 C CA . THR A 1 88 ? 34.487 28.796 16.603 1.00 44.94 88 THR A CA 1
ATOM 648 C C . THR A 1 88 ? 33.584 29.358 17.698 1.00 44.94 88 THR A C 1
ATOM 650 O O . THR A 1 88 ? 33.104 30.484 17.600 1.00 44.94 88 THR A O 1
ATOM 653 N N . ASN A 1 89 ? 33.375 28.573 18.754 1.00 45.47 89 ASN A N 1
ATOM 654 C CA . ASN A 1 89 ? 32.877 29.038 20.045 1.00 45.47 89 ASN A CA 1
ATOM 655 C C . ASN A 1 89 ? 34.081 29.453 20.908 1.00 45.47 89 ASN A C 1
ATOM 657 O O . ASN A 1 89 ? 34.824 28.593 21.380 1.00 45.47 89 ASN A O 1
ATOM 661 N N . ALA A 1 90 ? 34.305 30.758 21.081 1.00 39.16 90 ALA A N 1
ATOM 662 C CA . ALA A 1 90 ? 35.310 31.285 22.000 1.00 39.16 90 ALA A CA 1
ATOM 663 C C . ALA A 1 90 ? 34.627 31.699 23.309 1.00 39.16 90 ALA A C 1
ATOM 665 O O . ALA A 1 90 ? 34.010 32.759 23.396 1.00 39.16 90 ALA A O 1
ATOM 666 N N . GLY A 1 91 ? 34.747 30.847 24.324 1.00 43.38 91 GLY A N 1
ATOM 667 C CA . GLY A 1 91 ? 34.337 31.141 25.689 1.00 43.38 91 GLY A CA 1
ATOM 668 C C . GLY A 1 91 ? 35.299 30.504 26.682 1.00 43.38 91 GLY A C 1
ATOM 669 O O . GLY A 1 91 ? 35.177 29.311 26.953 1.00 43.38 91 GLY A O 1
ATOM 670 N N . ARG A 1 92 ? 36.241 31.303 27.197 1.00 43.06 92 ARG A N 1
ATOM 671 C CA . ARG A 1 92 ? 36.742 31.344 28.585 1.00 43.06 92 ARG A CA 1
ATOM 672 C C . ARG A 1 92 ? 37.969 32.237 28.696 1.00 43.06 92 ARG A C 1
ATOM 674 O O . ARG A 1 92 ? 38.848 32.132 27.817 1.00 43.06 92 ARG A O 1
#